Protein AF-A0A218ZW11-F1 (afdb_monomer_lite)

Structure (mmCIF, N/CA/C/O backbone):
data_AF-A0A218ZW11-F1
#
_entry.id   AF-A0A218ZW11-F1
#
loop_
_atom_site.group_PDB
_atom_site.id
_atom_site.type_symbol
_atom_site.label_atom_id
_atom_site.label_alt_id
_atom_site.label_comp_id
_atom_site.label_asym_id
_atom_site.label_entity_id
_atom_site.label_seq_id
_atom_site.pdbx_PDB_ins_code
_atom_site.Cartn_x
_atom_site.Cartn_y
_atom_site.Cartn_z
_atom_site.occupancy
_atom_site.B_iso_or_equiv
_atom_site.auth_seq_id
_atom_site.auth_comp_id
_atom_site.auth_asym_id
_atom_site.auth_atom_id
_atom_site.pdbx_PDB_model_num
ATOM 1 N N . MET A 1 1 ? -8.470 10.723 -14.116 1.00 45.72 1 MET A N 1
ATOM 2 C CA . MET A 1 1 ? -9.095 9.472 -13.646 1.00 45.72 1 MET A CA 1
ATOM 3 C C . MET A 1 1 ? -9.279 9.630 -12.153 1.00 45.72 1 MET A C 1
ATOM 5 O O . MET A 1 1 ? -8.289 9.915 -11.495 1.00 45.72 1 MET A O 1
ATOM 9 N N . SER A 1 2 ? -10.508 9.579 -11.644 1.00 54.56 2 SER A N 1
ATOM 10 C CA . SER A 1 2 ? -10.725 9.279 -10.228 1.00 54.56 2 SER A CA 1
ATOM 11 C C . SER A 1 2 ? -10.859 7.768 -10.143 1.00 54.56 2 SER A C 1
ATOM 13 O O . SER A 1 2 ? -11.669 7.206 -10.881 1.00 54.56 2 SER A O 1
ATOM 15 N N . PHE A 1 3 ? -10.054 7.118 -9.316 1.00 63.12 3 PHE A N 1
ATOM 16 C CA . PHE A 1 3 ? -10.376 5.759 -8.913 1.00 63.12 3 PHE A CA 1
ATOM 17 C C . PHE A 1 3 ? -11.615 5.811 -8.016 1.00 63.12 3 PHE A C 1
ATOM 19 O O . PHE A 1 3 ? -11.734 6.696 -7.169 1.00 63.12 3 PHE A O 1
ATOM 26 N N . ASP A 1 4 ? -12.557 4.914 -8.269 1.00 72.69 4 ASP A N 1
ATOM 27 C CA . ASP A 1 4 ? -13.579 4.528 -7.304 1.00 72.69 4 ASP A CA 1
ATOM 28 C C . ASP A 1 4 ? -13.180 3.178 -6.681 1.00 72.69 4 ASP A C 1
ATOM 30 O O . ASP A 1 4 ? -12.226 2.532 -7.133 1.00 72.69 4 ASP A O 1
ATOM 34 N N . ASP A 1 5 ? -13.903 2.761 -5.641 1.00 75.56 5 ASP A N 1
ATOM 35 C CA . ASP A 1 5 ? -13.665 1.516 -4.900 1.00 75.56 5 ASP A CA 1
ATOM 36 C C . ASP A 1 5 ? -13.505 0.294 -5.819 1.00 75.56 5 ASP A C 1
ATOM 38 O O . ASP A 1 5 ? -12.620 -0.533 -5.599 1.00 75.56 5 ASP A O 1
ATOM 42 N N . ALA A 1 6 ? -14.317 0.204 -6.879 1.00 82.12 6 ALA A N 1
ATOM 43 C CA . ALA A 1 6 ? -14.305 -0.918 -7.815 1.00 82.12 6 ALA A CA 1
ATOM 44 C C . ALA A 1 6 ? -13.032 -0.944 -8.667 1.00 82.12 6 ALA A C 1
ATOM 46 O O . ALA A 1 6 ? -12.386 -1.981 -8.772 1.00 82.12 6 ALA A O 1
ATOM 47 N N . ASN A 1 7 ? -12.628 0.200 -9.225 1.00 87.00 7 ASN A N 1
ATOM 48 C CA . ASN A 1 7 ? -11.423 0.258 -10.048 1.00 87.00 7 ASN A CA 1
ATOM 49 C C . ASN A 1 7 ? -10.159 -0.058 -9.234 1.00 87.00 7 ASN A C 1
ATOM 51 O O . ASN A 1 7 ? -9.247 -0.696 -9.760 1.00 87.00 7 ASN A O 1
ATOM 55 N N . LEU A 1 8 ? -10.084 0.385 -7.969 1.00 88.75 8 LEU A N 1
ATOM 56 C CA . LEU A 1 8 ? -8.895 0.143 -7.139 1.00 88.75 8 LEU A CA 1
ATOM 57 C C . LEU A 1 8 ? -8.813 -1.328 -6.760 1.00 88.75 8 LEU A C 1
ATOM 59 O O . LEU A 1 8 ? -7.743 -1.926 -6.867 1.00 88.75 8 LEU A O 1
ATOM 63 N N . PHE A 1 9 ? -9.953 -1.893 -6.368 1.00 89.69 9 PHE A N 1
ATOM 64 C CA . PHE A 1 9 ? -10.069 -3.309 -6.086 1.00 89.69 9 PHE A CA 1
ATOM 65 C C . PHE A 1 9 ? -9.669 -4.149 -7.301 1.00 89.69 9 PHE A C 1
ATOM 67 O O . PHE A 1 9 ? -8.772 -4.969 -7.173 1.00 89.69 9 PHE A O 1
ATOM 74 N N . ASP A 1 10 ? -10.253 -3.911 -8.478 1.00 91.62 10 ASP A N 1
ATOM 75 C CA . ASP A 1 10 ? -9.979 -4.707 -9.683 1.00 91.62 10 ASP A CA 1
ATOM 76 C C . ASP A 1 10 ? -8.495 -4.654 -10.084 1.00 91.62 10 ASP A C 1
ATOM 78 O O . ASP A 1 10 ? -7.906 -5.666 -10.473 1.00 91.62 10 ASP A O 1
ATOM 82 N N . LEU A 1 11 ? -7.871 -3.475 -9.967 1.00 91.38 11 LEU A N 1
ATOM 83 C CA . LEU A 1 11 ? -6.438 -3.316 -10.209 1.00 91.38 11 LEU A CA 1
ATOM 84 C C . LEU A 1 11 ? -5.621 -4.140 -9.210 1.00 91.38 11 LEU A C 1
ATOM 86 O O . LEU A 1 11 ? -4.782 -4.946 -9.617 1.00 91.38 11 LEU A O 1
ATOM 90 N N . MET A 1 12 ? -5.854 -3.936 -7.915 1.00 93.81 12 MET A N 1
ATOM 91 C CA . MET A 1 12 ? -5.057 -4.575 -6.872 1.00 93.81 12 MET A CA 1
ATOM 92 C C . MET A 1 12 ? -5.309 -6.080 -6.790 1.00 93.81 12 MET A C 1
ATOM 94 O O . MET A 1 12 ? -4.363 -6.827 -6.593 1.00 93.81 12 MET A O 1
ATOM 98 N N . ASP A 1 13 ? -6.526 -6.556 -7.043 1.00 93.19 13 ASP A N 1
ATOM 99 C CA . ASP A 1 13 ? -6.849 -7.985 -7.085 1.00 93.19 13 ASP A CA 1
ATOM 100 C C . ASP A 1 13 ? -6.060 -8.710 -8.190 1.00 93.19 13 ASP A C 1
ATOM 102 O O . ASP A 1 13 ? -5.630 -9.851 -8.010 1.00 93.19 13 ASP A O 1
ATOM 106 N N . SER A 1 14 ? -5.779 -8.024 -9.306 1.00 91.81 14 SER A N 1
ATOM 107 C CA . SER A 1 14 ? -5.024 -8.594 -10.427 1.00 91.81 14 SER A CA 1
ATOM 108 C C . SER A 1 14 ? -3.524 -8.775 -10.161 1.00 91.81 14 SER A C 1
ATOM 110 O O . SER A 1 14 ? -2.923 -9.708 -10.699 1.00 91.81 14 SER A O 1
ATOM 112 N N . CYS A 1 15 ? -2.925 -7.914 -9.333 1.00 88.06 15 CYS A N 1
ATOM 113 C CA . CYS A 1 15 ? -1.481 -7.913 -9.074 1.00 88.06 15 CYS A CA 1
ATOM 114 C C . CYS A 1 15 ? -1.116 -8.409 -7.669 1.00 88.06 15 CYS A C 1
ATOM 116 O O . CYS A 1 15 ? -0.036 -8.964 -7.495 1.00 88.06 15 CYS A O 1
ATOM 118 N N . GLN A 1 16 ? -2.009 -8.242 -6.688 1.00 91.06 16 GLN A N 1
ATOM 119 C CA . GLN A 1 16 ? -1.847 -8.472 -5.242 1.00 91.06 16 GLN A CA 1
ATOM 120 C C . GLN A 1 16 ? -0.791 -7.584 -4.564 1.00 91.06 16 GLN A C 1
ATOM 122 O O . GLN A 1 16 ? -0.987 -7.121 -3.439 1.00 91.06 16 GLN A O 1
ATOM 127 N N . SER A 1 17 ? 0.310 -7.296 -5.255 1.00 94.81 17 SER A N 1
ATOM 128 C CA . SER A 1 17 ? 1.302 -6.315 -4.848 1.00 94.81 17 SER A CA 1
ATOM 129 C C . SER A 1 17 ? 1.874 -5.540 -6.035 1.00 94.81 17 SER A C 1
ATOM 131 O O . SER A 1 17 ? 1.935 -6.029 -7.163 1.00 94.81 17 SER A O 1
ATOM 133 N N . LEU A 1 18 ? 2.253 -4.289 -5.780 1.00 96.38 18 LEU A N 1
ATOM 134 C CA . LEU A 1 18 ? 2.879 -3.381 -6.742 1.00 96.38 18 LEU A CA 1
ATOM 135 C C . LEU A 1 18 ? 4.074 -2.691 -6.088 1.00 96.38 18 LEU A C 1
ATOM 137 O O . LEU A 1 18 ? 4.022 -2.372 -4.901 1.00 96.38 18 LEU A O 1
ATOM 141 N N . GLY A 1 19 ? 5.103 -2.398 -6.879 1.00 95.81 19 GLY A N 1
ATOM 142 C CA . GLY A 1 19 ? 6.266 -1.616 -6.479 1.00 95.81 19 GLY A CA 1
ATOM 143 C C . GLY A 1 19 ? 7.484 -2.492 -6.244 1.00 95.81 19 GLY A C 1
ATOM 144 O O . GLY A 1 19 ? 7.855 -3.323 -7.071 1.00 95.81 19 GLY A O 1
ATOM 145 N N . ASP A 1 20 ? 8.140 -2.294 -5.108 1.00 94.81 20 ASP A N 1
ATOM 146 C CA . ASP A 1 20 ? 9.414 -2.932 -4.806 1.00 94.81 20 ASP A CA 1
ATOM 147 C C . ASP A 1 20 ? 9.322 -4.472 -4.744 1.00 94.81 20 ASP A C 1
ATOM 149 O O . ASP A 1 20 ? 8.449 -5.069 -4.106 1.00 94.81 20 ASP A O 1
ATOM 153 N N . THR A 1 21 ? 10.300 -5.126 -5.374 1.00 94.19 21 THR A N 1
ATOM 154 C CA . THR A 1 21 ? 10.428 -6.592 -5.450 1.00 94.19 21 THR A CA 1
ATOM 155 C C . THR A 1 21 ? 10.453 -7.305 -4.095 1.00 94.19 21 THR A C 1
ATOM 157 O O . THR A 1 21 ? 10.079 -8.475 -4.014 1.00 94.19 21 THR A O 1
ATOM 160 N N . ARG A 1 22 ? 10.854 -6.621 -3.015 1.00 93.00 22 ARG A N 1
ATOM 161 C CA . ARG A 1 22 ? 10.846 -7.160 -1.643 1.00 93.00 22 ARG A CA 1
ATOM 162 C C . ARG A 1 22 ? 9.441 -7.5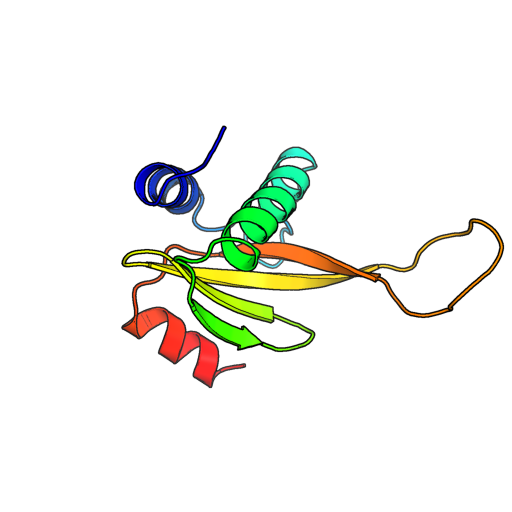16 -1.155 1.00 93.00 22 ARG A C 1
ATOM 164 O O . ARG A 1 22 ? 9.317 -8.387 -0.300 1.00 93.00 22 ARG A O 1
ATOM 171 N N . PHE A 1 23 ? 8.420 -6.878 -1.721 1.00 90.94 23 PHE A N 1
ATOM 172 C CA . PHE A 1 23 ? 7.006 -7.068 -1.392 1.00 90.94 23 PHE A CA 1
ATOM 173 C C . PHE A 1 23 ? 6.250 -7.816 -2.507 1.00 90.94 23 PHE A C 1
ATOM 175 O O . PHE A 1 23 ? 5.025 -7.855 -2.537 1.00 90.94 23 PHE A O 1
ATOM 182 N N . GLY A 1 24 ? 6.974 -8.422 -3.456 1.00 89.88 24 GLY A N 1
ATOM 183 C CA . GLY A 1 24 ? 6.393 -9.209 -4.548 1.00 89.88 24 GLY A CA 1
ATOM 184 C C . GLY A 1 24 ? 6.032 -8.421 -5.811 1.00 89.88 24 GLY A C 1
ATOM 185 O O . GLY A 1 24 ? 5.591 -9.043 -6.775 1.00 89.88 24 GLY A O 1
ATOM 186 N N . GLY A 1 25 ? 6.269 -7.104 -5.839 1.00 92.88 25 GLY A N 1
ATOM 187 C CA . GLY A 1 25 ? 6.138 -6.297 -7.055 1.00 92.88 25 GLY A CA 1
ATOM 188 C C . GLY A 1 25 ? 7.214 -6.612 -8.103 1.00 92.88 25 GLY A C 1
ATOM 189 O O . GLY A 1 25 ? 8.147 -7.390 -7.871 1.00 92.88 25 GLY A O 1
ATOM 190 N N . SER A 1 26 ? 7.110 -5.994 -9.278 1.00 93.62 26 SER A N 1
ATOM 191 C CA . SER A 1 26 ? 8.091 -6.151 -10.359 1.00 93.62 26 SER A CA 1
ATOM 192 C C . SER A 1 26 ? 9.258 -5.162 -10.283 1.00 93.62 26 SER A C 1
ATOM 194 O O . SER A 1 26 ? 10.246 -5.341 -10.999 1.00 93.62 26 SER A O 1
ATOM 196 N N . GLY A 1 27 ? 9.172 -4.135 -9.429 1.00 92.56 27 GLY A N 1
ATOM 197 C CA . GLY A 1 27 ? 10.185 -3.085 -9.284 1.00 92.56 27 GLY A CA 1
ATOM 198 C C . GLY A 1 27 ? 10.330 -2.212 -10.529 1.00 92.56 27 GLY A C 1
ATOM 199 O O . GLY A 1 27 ? 11.406 -1.672 -10.795 1.00 92.56 27 GLY A O 1
ATOM 200 N N . THR A 1 28 ? 9.287 -2.144 -11.357 1.00 95.19 28 THR A N 1
ATOM 201 C CA . THR A 1 28 ? 9.297 -1.330 -12.571 1.00 95.19 28 THR A CA 1
ATOM 202 C C . THR A 1 28 ? 8.876 0.101 -12.267 1.00 95.19 28 THR A C 1
ATOM 204 O O . THR A 1 28 ? 8.043 0.360 -11.405 1.00 95.19 28 THR A O 1
ATOM 207 N N . ARG A 1 29 ? 9.387 1.045 -13.061 1.00 93.31 29 ARG A N 1
ATOM 208 C CA . ARG A 1 29 ? 9.031 2.464 -12.936 1.00 93.31 29 ARG A CA 1
ATOM 209 C C . ARG A 1 29 ? 7.523 2.718 -13.041 1.00 93.31 29 ARG A C 1
ATOM 211 O O . ARG A 1 29 ? 7.016 3.643 -12.415 1.00 93.31 29 ARG A O 1
ATOM 218 N N . ASP A 1 30 ? 6.823 1.938 -13.860 1.00 94.06 30 ASP A N 1
ATOM 219 C CA . ASP A 1 30 ? 5.374 2.071 -14.011 1.00 94.06 30 ASP A CA 1
ATOM 220 C C . ASP A 1 30 ? 4.650 1.664 -12.720 1.00 94.06 30 ASP A C 1
ATOM 222 O O . ASP A 1 30 ? 3.701 2.336 -12.319 1.00 94.06 30 ASP A O 1
ATOM 226 N N . GLU A 1 31 ? 5.135 0.632 -12.020 1.00 94.56 31 GLU A N 1
ATOM 227 C CA . GLU A 1 31 ? 4.627 0.284 -10.693 1.00 94.56 31 GLU A CA 1
ATOM 228 C C . GLU A 1 31 ? 4.953 1.349 -9.650 1.00 94.56 31 GLU A C 1
ATOM 230 O O . GLU A 1 31 ? 4.067 1.686 -8.875 1.00 94.56 31 GLU A O 1
ATOM 235 N N . ASP A 1 32 ? 6.148 1.944 -9.661 1.00 93.38 32 ASP A N 1
ATOM 236 C CA . ASP A 1 32 ? 6.486 3.034 -8.730 1.00 93.38 32 ASP A CA 1
ATOM 237 C C . ASP A 1 32 ? 5.520 4.225 -8.880 1.00 93.38 32 ASP A C 1
ATOM 239 O O . ASP A 1 32 ? 5.061 4.816 -7.898 1.00 93.38 32 ASP A O 1
ATOM 243 N N . ILE A 1 33 ? 5.157 4.559 -10.125 1.00 93.19 33 ILE A N 1
ATOM 244 C CA . ILE A 1 33 ? 4.161 5.598 -10.421 1.00 93.19 33 ILE A CA 1
ATOM 245 C C . ILE A 1 33 ? 2.780 5.188 -9.895 1.00 93.19 33 ILE A C 1
ATOM 247 O O . ILE A 1 33 ? 2.084 6.013 -9.296 1.00 93.19 33 ILE A O 1
ATOM 251 N N . LEU A 1 34 ? 2.376 3.932 -10.107 1.00 94.19 34 LEU A N 1
ATOM 252 C CA . LEU A 1 34 ? 1.099 3.413 -9.616 1.00 94.19 34 LEU A CA 1
ATOM 253 C C . LEU A 1 34 ? 1.042 3.390 -8.086 1.00 94.19 34 LEU A C 1
ATOM 255 O O . LEU A 1 34 ? 0.038 3.815 -7.528 1.00 94.19 34 LEU A O 1
ATOM 259 N N . VAL A 1 35 ? 2.113 2.978 -7.409 1.00 96.25 35 VAL A N 1
ATOM 260 C CA . VAL A 1 35 ? 2.240 2.996 -5.945 1.00 96.25 35 VAL A CA 1
ATOM 261 C C . VAL A 1 35 ? 2.020 4.407 -5.410 1.00 96.25 35 VAL A C 1
ATOM 263 O O . VAL A 1 35 ? 1.176 4.607 -4.537 1.00 96.25 35 VAL A O 1
ATOM 266 N N . GLY A 1 36 ? 2.716 5.403 -5.968 1.00 94.56 36 GLY A N 1
ATOM 267 C CA . GLY A 1 36 ? 2.543 6.800 -5.568 1.00 94.56 36 GLY A CA 1
ATOM 268 C C . GLY A 1 36 ? 1.116 7.306 -5.798 1.00 94.56 36 GLY A C 1
ATOM 269 O O . GLY A 1 36 ? 0.545 7.978 -4.939 1.00 94.56 36 GLY A O 1
ATOM 270 N N . TYR A 1 37 ? 0.509 6.943 -6.929 1.00 93.19 37 TYR A N 1
ATOM 271 C CA . TYR A 1 37 ? -0.867 7.316 -7.243 1.00 93.19 37 TYR A CA 1
ATOM 272 C C . TYR A 1 37 ? -1.884 6.668 -6.289 1.00 93.19 37 TYR A C 1
ATOM 274 O O . TYR A 1 37 ? -2.749 7.364 -5.757 1.00 93.19 37 TYR A O 1
ATOM 282 N N . ILE A 1 38 ? -1.768 5.361 -6.034 1.00 94.81 38 ILE A N 1
ATOM 283 C CA . ILE A 1 38 ? -2.643 4.621 -5.112 1.00 94.81 38 ILE A CA 1
ATOM 284 C C . ILE A 1 38 ? -2.504 5.179 -3.697 1.00 94.81 38 ILE A C 1
ATOM 286 O O . ILE A 1 38 ? -3.512 5.416 -3.035 1.00 94.81 38 ILE A O 1
ATOM 290 N N . TYR A 1 39 ? -1.278 5.465 -3.250 1.00 95.50 39 TYR A N 1
ATOM 291 C CA . TYR A 1 39 ? -1.056 6.121 -1.966 1.00 95.50 39 TYR A CA 1
ATOM 292 C C . TYR A 1 39 ? -1.758 7.482 -1.885 1.00 95.50 39 TYR A C 1
ATOM 294 O O . TYR A 1 39 ? -2.415 7.764 -0.884 1.00 95.50 39 TYR A O 1
ATOM 302 N N . GLY A 1 40 ? -1.688 8.306 -2.936 1.00 93.44 40 GLY A N 1
ATOM 303 C CA . GLY A 1 40 ? -2.424 9.573 -3.008 1.00 93.44 40 GLY A CA 1
ATOM 304 C C . GLY A 1 40 ? -3.938 9.379 -2.879 1.00 93.44 40 GLY A C 1
ATOM 305 O O . GLY A 1 40 ? -4.576 10.032 -2.060 1.00 93.44 40 GLY A O 1
ATOM 306 N N . VAL A 1 41 ? -4.510 8.418 -3.613 1.00 91.44 41 VAL A N 1
ATOM 307 C CA . VAL A 1 41 ? -5.942 8.081 -3.516 1.00 91.44 41 VAL A CA 1
ATOM 308 C C . VAL A 1 41 ? -6.321 7.673 -2.093 1.00 91.44 41 VAL A C 1
ATOM 310 O O . VAL A 1 41 ? -7.276 8.214 -1.539 1.00 91.44 41 VAL A O 1
ATOM 313 N N . LEU A 1 42 ? -5.575 6.749 -1.485 1.00 93.88 42 LEU A N 1
ATOM 314 C CA . LEU A 1 42 ? -5.869 6.250 -0.144 1.00 93.88 42 LEU A CA 1
ATOM 315 C C . LEU A 1 42 ? -5.722 7.355 0.911 1.00 93.88 42 LEU A C 1
ATOM 317 O O . LEU A 1 42 ? -6.614 7.538 1.732 1.00 93.88 42 LEU A O 1
ATOM 321 N N . SER A 1 43 ? -4.635 8.123 0.872 1.00 93.50 43 SER A N 1
ATOM 322 C CA . SER A 1 43 ? -4.320 9.127 1.896 1.00 93.50 43 SER A CA 1
ATOM 323 C C . SER A 1 43 ? -5.157 10.408 1.817 1.00 93.50 43 SER A C 1
ATOM 325 O O . SER A 1 43 ? -5.361 11.049 2.848 1.00 93.50 43 SER A O 1
ATOM 327 N N . GLU A 1 44 ? -5.662 10.778 0.637 1.00 89.69 44 GLU A N 1
ATOM 328 C CA . GLU A 1 44 ? -6.430 12.018 0.444 1.00 89.69 44 GLU A CA 1
ATOM 329 C C . GLU A 1 44 ? -7.949 11.802 0.389 1.00 89.69 44 GLU A C 1
ATOM 331 O O . GLU A 1 44 ? -8.725 12.751 0.543 1.00 89.69 44 GLU A O 1
ATOM 336 N N . SER A 1 45 ? -8.405 10.569 0.165 1.00 86.69 45 SE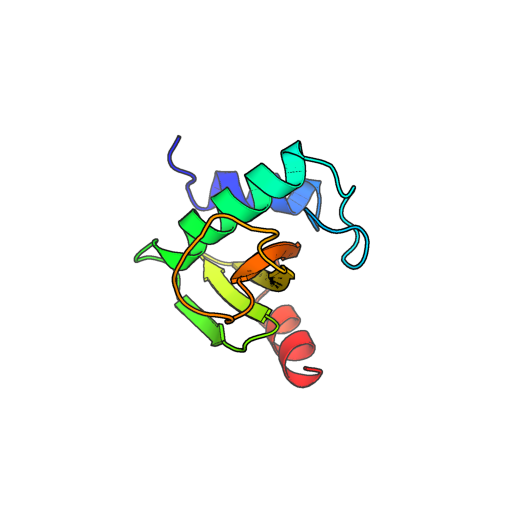R A N 1
ATOM 337 C CA . SER A 1 45 ? -9.832 10.270 0.079 1.00 86.69 45 SER A CA 1
ATOM 338 C C . SER A 1 45 ? -10.516 10.368 1.446 1.00 86.69 45 SER A C 1
ATOM 340 O O . SER A 1 45 ? -10.157 9.691 2.406 1.00 86.69 45 SER A O 1
ATOM 342 N N . ALA A 1 46 ? -11.599 11.149 1.506 1.00 83.69 46 ALA A N 1
ATOM 343 C CA . ALA A 1 46 ? -12.449 11.265 2.696 1.00 83.69 46 ALA A CA 1
ATOM 344 C C . ALA A 1 46 ? -13.184 9.960 3.061 1.00 83.69 46 ALA A C 1
ATOM 346 O O . ALA A 1 46 ? -13.718 9.843 4.162 1.00 83.69 46 ALA A O 1
ATOM 347 N N . SER A 1 47 ? -13.244 9.003 2.132 1.00 85.06 47 SER A N 1
ATOM 348 C CA . SER A 1 47 ? -13.840 7.679 2.332 1.00 85.06 47 SER A CA 1
ATOM 349 C C . SER A 1 47 ? -12.836 6.646 2.848 1.00 85.06 47 SER A C 1
ATOM 351 O O . SER A 1 47 ? -13.217 5.498 3.059 1.00 85.06 47 SER A O 1
ATOM 353 N N . THR A 1 48 ? -11.573 7.036 3.037 1.00 91.94 48 THR A N 1
ATOM 354 C CA . THR A 1 48 ? -10.536 6.160 3.579 1.00 91.94 48 THR A CA 1
ATOM 355 C C . THR A 1 48 ? -10.395 6.347 5.087 1.00 91.94 48 THR A C 1
ATOM 357 O O . THR A 1 48 ? -10.356 7.469 5.590 1.00 91.94 48 THR A O 1
ATOM 360 N N . GLU A 1 49 ? -10.248 5.243 5.811 1.00 94.31 49 GLU A N 1
ATOM 361 C CA . GLU A 1 49 ? -9.873 5.218 7.224 1.00 94.31 49 GLU A CA 1
ATOM 362 C C . GLU A 1 49 ? -8.421 4.739 7.376 1.00 94.31 49 GLU A C 1
ATOM 364 O O . GLU A 1 49 ? -8.021 3.732 6.795 1.00 94.31 49 GLU A O 1
ATOM 369 N N . LEU A 1 50 ? -7.614 5.455 8.163 1.00 95.44 50 LEU A N 1
ATOM 370 C CA . LEU A 1 50 ? -6.245 5.054 8.496 1.00 95.44 50 LEU A CA 1
ATOM 371 C C . LEU A 1 50 ? -6.269 4.123 9.715 1.00 95.44 50 LEU A C 1
ATOM 373 O O . LEU A 1 50 ? -6.595 4.557 10.818 1.00 95.44 50 LEU A O 1
ATOM 377 N N . LEU A 1 51 ? -5.906 2.858 9.514 1.00 94.38 51 LEU A N 1
ATOM 378 C CA . LEU A 1 51 ? -5.921 1.819 10.550 1.00 94.38 51 LEU A CA 1
ATOM 379 C C . LEU A 1 51 ? -4.588 1.705 11.300 1.00 94.38 51 LEU A C 1
ATOM 381 O O . LEU A 1 51 ? -4.560 1.364 12.482 1.00 94.38 51 LEU A O 1
ATOM 385 N N . TYR A 1 52 ? -3.477 1.964 10.610 1.00 94.50 52 TYR A N 1
ATOM 386 C CA . TYR A 1 52 ? -2.123 1.828 11.146 1.00 94.50 52 TYR A CA 1
ATOM 387 C C . TYR A 1 52 ? -1.200 2.856 10.505 1.00 94.50 52 TYR A C 1
ATOM 389 O O . TYR A 1 52 ? -1.272 3.070 9.295 1.00 94.50 52 TYR A O 1
ATOM 397 N N . ASP A 1 53 ? -0.326 3.469 11.301 1.00 95.19 53 ASP A N 1
ATOM 398 C CA . ASP A 1 53 ? 0.609 4.487 10.830 1.00 95.19 53 ASP A CA 1
ATOM 399 C C . ASP A 1 53 ? 1.953 4.384 11.549 1.00 95.19 53 ASP A C 1
ATOM 401 O O . ASP A 1 53 ? 2.070 4.650 12.749 1.00 95.19 53 ASP A O 1
ATOM 405 N N . THR A 1 54 ? 2.978 4.016 10.790 1.00 92.06 54 THR A N 1
ATOM 406 C CA . THR A 1 54 ? 4.371 4.052 11.221 1.00 92.06 54 THR A CA 1
ATOM 407 C C . THR A 1 54 ? 5.253 4.626 10.119 1.00 92.06 54 THR A C 1
ATOM 409 O O . THR A 1 54 ? 4.833 4.822 8.980 1.00 92.06 54 THR A O 1
ATOM 412 N N . LYS A 1 55 ? 6.531 4.842 10.444 1.00 89.44 55 LYS A N 1
ATOM 413 C CA . LYS A 1 55 ? 7.540 5.229 9.451 1.00 89.44 55 LYS A CA 1
ATOM 414 C C . LYS A 1 55 ? 7.779 4.169 8.373 1.00 89.44 55 LYS A C 1
ATOM 416 O O . LYS A 1 55 ? 8.258 4.526 7.308 1.00 89.44 55 LYS A O 1
ATOM 421 N N . LEU A 1 56 ? 7.489 2.897 8.659 1.00 91.38 56 LEU A N 1
ATOM 422 C CA . LEU A 1 56 ? 7.773 1.771 7.764 1.00 91.38 56 LEU A CA 1
ATOM 423 C C . LEU A 1 56 ? 6.566 1.379 6.915 1.00 91.38 56 LEU A C 1
ATOM 425 O O . LEU A 1 56 ? 6.733 0.888 5.802 1.00 91.38 56 LEU A O 1
ATOM 429 N N . ALA A 1 57 ? 5.358 1.567 7.442 1.00 94.69 57 ALA A N 1
ATOM 430 C CA . ALA A 1 57 ? 4.140 1.147 6.775 1.00 94.69 57 ALA A CA 1
ATOM 431 C C . ALA A 1 57 ? 2.916 1.918 7.266 1.00 94.69 57 ALA A C 1
ATOM 433 O O . ALA A 1 57 ? 2.850 2.349 8.424 1.00 94.69 57 ALA A O 1
ATOM 434 N N . LYS A 1 58 ? 1.919 2.010 6.391 1.00 96.62 58 LYS A N 1
ATOM 435 C CA . LYS A 1 58 ? 0.591 2.549 6.675 1.00 96.62 58 LYS A CA 1
ATOM 436 C C . LYS A 1 58 ? -0.467 1.568 6.181 1.00 96.62 58 LYS A C 1
ATOM 438 O O . LYS A 1 58 ? -0.343 1.056 5.073 1.00 96.62 58 LYS A O 1
ATOM 443 N N . ALA A 1 59 ? -1.514 1.338 6.966 1.00 96.69 59 ALA A N 1
ATOM 444 C CA . ALA A 1 59 ? -2.652 0.524 6.543 1.00 96.69 59 ALA A CA 1
ATOM 445 C C . ALA A 1 59 ? -3.903 1.387 6.415 1.00 96.69 59 ALA A C 1
ATOM 447 O O . ALA A 1 59 ? -4.257 2.122 7.338 1.00 96.69 59 ALA A O 1
ATOM 448 N N . TYR A 1 60 ? -4.579 1.261 5.281 1.00 95.88 60 TYR A N 1
ATOM 449 C CA . TYR A 1 60 ? -5.768 2.027 4.943 1.00 95.88 60 TYR A CA 1
ATOM 450 C C . TYR A 1 60 ? -6.939 1.094 4.690 1.00 95.88 60 TYR A C 1
ATOM 452 O O . TYR A 1 60 ? -6.801 0.131 3.941 1.00 95.88 60 TYR A O 1
ATOM 460 N N . LYS A 1 61 ? -8.100 1.416 5.251 1.00 94.19 61 LYS A N 1
ATOM 461 C CA . LYS A 1 61 ? -9.379 0.831 4.866 1.00 94.19 61 LYS A CA 1
ATOM 462 C C . LYS A 1 61 ? -10.066 1.741 3.862 1.00 94.19 61 LYS A C 1
ATOM 464 O O . LYS A 1 61 ? -10.278 2.917 4.145 1.00 94.19 61 LYS A O 1
ATOM 469 N N . TYR A 1 62 ? -10.414 1.197 2.706 1.00 91.38 62 TYR A N 1
ATOM 470 C CA . TYR A 1 62 ? -11.066 1.911 1.617 1.00 91.38 62 TYR A CA 1
ATOM 471 C C . TYR A 1 62 ? -12.172 1.036 1.025 1.00 91.38 62 TYR A C 1
ATOM 473 O O . TYR A 1 62 ? -11.916 -0.051 0.498 1.00 91.38 62 TYR A O 1
ATOM 481 N N . GLY A 1 63 ? -13.417 1.492 1.163 1.00 88.44 63 GLY A N 1
ATOM 482 C CA . GLY A 1 63 ? -14.588 0.665 0.879 1.00 88.44 63 GLY A CA 1
ATOM 483 C C . GLY A 1 63 ? -14.655 -0.556 1.807 1.00 88.44 63 GLY A C 1
ATOM 484 O O . GLY A 1 63 ? -14.555 -0.434 3.029 1.00 88.44 63 GLY A O 1
ATOM 485 N N . GLU A 1 64 ? -14.826 -1.744 1.224 1.00 89.38 64 GLU A N 1
ATOM 486 C CA . GLU A 1 64 ? -14.897 -3.026 1.949 1.00 89.38 64 GLU A CA 1
ATOM 487 C C . GLU A 1 64 ? -13.530 -3.704 2.148 1.00 89.38 64 GLU A C 1
ATOM 489 O O . GLU A 1 64 ? -13.457 -4.794 2.717 1.00 89.38 64 GLU A O 1
ATOM 494 N N . TYR A 1 65 ? -12.450 -3.072 1.683 1.00 92.75 65 TYR A N 1
ATOM 495 C CA . TYR A 1 65 ? -11.120 -3.669 1.628 1.00 92.75 65 TYR A CA 1
ATOM 496 C C . TYR A 1 65 ? -10.093 -2.837 2.383 1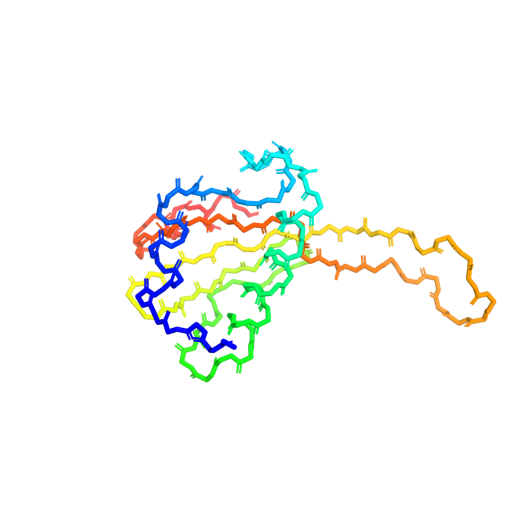.00 92.75 65 TYR A C 1
ATOM 498 O O . TYR A 1 65 ? -10.268 -1.640 2.614 1.00 92.75 65 TYR A O 1
ATOM 506 N N . SER A 1 66 ? -8.995 -3.488 2.748 1.00 95.06 66 SER A N 1
ATOM 507 C CA . SER A 1 66 ? -7.833 -2.846 3.345 1.00 95.06 66 SER A CA 1
ATOM 508 C C . SER A 1 66 ? -6.601 -3.011 2.464 1.00 95.06 66 SER A C 1
ATOM 510 O O . SER A 1 66 ? -6.454 -4.009 1.764 1.00 95.06 66 SER A O 1
ATOM 512 N N . TYR A 1 67 ? -5.705 -2.035 2.516 1.00 95.69 67 TYR A N 1
ATOM 513 C CA . TYR A 1 67 ? -4.481 -1.987 1.724 1.00 95.69 67 TYR A CA 1
ATOM 514 C C . TYR A 1 67 ? -3.312 -1.606 2.626 1.00 95.69 67 TYR A C 1
ATOM 516 O O . TYR A 1 67 ? -3.439 -0.715 3.471 1.00 95.69 67 TYR A O 1
ATOM 524 N N . MET A 1 68 ? -2.175 -2.272 2.439 1.00 96.62 68 MET A N 1
ATOM 525 C CA . MET A 1 68 ? -0.925 -1.943 3.119 1.00 96.62 68 MET A CA 1
ATOM 526 C C . MET A 1 68 ? -0.042 -1.137 2.174 1.00 96.62 68 MET A C 1
ATOM 528 O O . MET A 1 68 ? 0.203 -1.565 1.053 1.00 96.62 68 MET A O 1
ATOM 532 N N . VAL A 1 69 ? 0.452 0.009 2.626 1.00 97.44 69 VAL A N 1
ATOM 533 C CA . VAL A 1 69 ? 1.423 0.835 1.906 1.00 97.44 69 VAL A CA 1
ATOM 534 C C . VAL A 1 69 ? 2.743 0.785 2.658 1.00 97.44 69 VAL A C 1
ATOM 536 O O . VAL A 1 69 ? 2.816 1.196 3.817 1.00 97.44 69 VAL A O 1
ATOM 539 N N . TRP A 1 70 ? 3.788 0.307 1.994 1.00 96.44 70 TRP A N 1
ATOM 540 C CA . TRP A 1 70 ? 5.137 0.239 2.543 1.00 96.44 70 TRP A CA 1
ATOM 541 C C . TRP A 1 70 ? 5.920 1.490 2.202 1.00 96.44 70 TRP A C 1
ATOM 543 O O . TRP A 1 70 ? 5.865 1.978 1.074 1.00 96.44 70 TRP A O 1
ATOM 553 N N . MET A 1 71 ? 6.678 1.981 3.173 1.00 95.69 71 MET A N 1
ATOM 554 C CA . MET A 1 71 ? 7.449 3.209 3.071 1.00 95.69 71 MET A CA 1
ATOM 555 C C . MET A 1 71 ? 8.945 2.889 3.009 1.00 95.69 71 MET A C 1
ATOM 557 O O . MET A 1 71 ? 9.441 2.016 3.723 1.00 95.69 71 MET A O 1
ATOM 561 N N . GLY A 1 72 ? 9.671 3.603 2.154 1.00 92.56 72 GLY A N 1
ATOM 562 C CA . GLY A 1 72 ? 11.120 3.511 2.014 1.00 92.56 72 GLY A CA 1
ATOM 563 C C . GLY A 1 72 ? 11.782 4.869 2.203 1.00 92.56 72 GLY A C 1
ATOM 564 O O . GLY A 1 72 ? 11.213 5.898 1.843 1.00 92.56 72 GLY A O 1
ATOM 565 N N . GLU A 1 73 ? 12.982 4.854 2.773 1.00 89.56 73 GLU A N 1
ATOM 566 C CA . GLU A 1 73 ? 13.838 6.029 2.924 1.00 89.56 73 GLU A CA 1
ATOM 567 C C . GLU A 1 73 ? 14.731 6.183 1.691 1.00 89.56 73 GLU A C 1
ATOM 569 O O . GLU A 1 73 ? 15.379 5.227 1.259 1.00 89.56 73 GLU A O 1
ATOM 574 N N . PHE A 1 74 ? 14.769 7.393 1.138 1.00 81.50 74 PHE A N 1
ATOM 575 C CA . PHE A 1 74 ? 15.606 7.756 0.002 1.00 81.50 74 PHE A CA 1
ATOM 576 C C . PHE A 1 74 ? 16.521 8.918 0.381 1.00 81.50 74 PHE A C 1
ATOM 578 O O . PHE A 1 74 ? 16.067 9.939 0.907 1.00 81.50 74 PHE A O 1
ATOM 585 N N . GLU A 1 75 ? 17.811 8.770 0.086 1.00 76.06 75 GLU A N 1
ATOM 586 C CA . GLU A 1 75 ? 18.777 9.861 0.181 1.00 76.06 75 GLU A CA 1
ATOM 587 C C . GLU A 1 75 ? 18.621 10.760 -1.051 1.00 76.06 75 GLU A C 1
ATOM 589 O O . GLU A 1 75 ? 18.703 10.302 -2.193 1.00 76.06 75 GLU A O 1
ATOM 594 N N . LEU A 1 76 ? 18.354 12.046 -0.829 1.00 65.75 76 LEU A N 1
ATOM 595 C CA . LEU A 1 76 ? 18.346 13.031 -1.905 1.00 65.75 76 LEU A CA 1
ATOM 596 C C . LEU A 1 76 ? 19.800 13.365 -2.260 1.00 65.75 76 LEU A C 1
ATOM 598 O O . LEU A 1 76 ? 20.450 14.146 -1.568 1.00 65.75 76 LEU A O 1
ATOM 602 N N . GLU A 1 77 ? 20.320 12.779 -3.341 1.00 62.97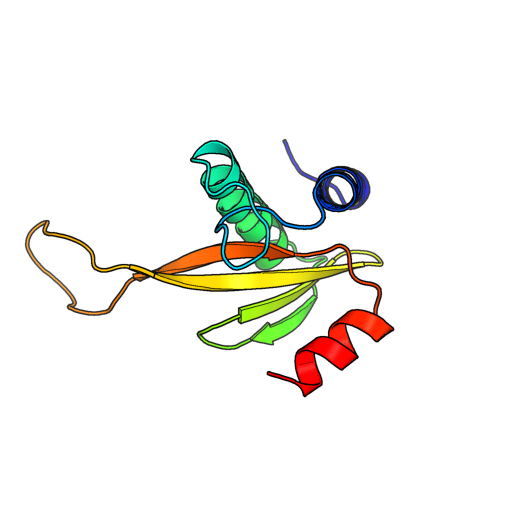 77 GLU A N 1
ATOM 603 C CA . GLU A 1 77 ? 21.612 13.193 -3.897 1.00 62.97 77 GLU A CA 1
ATOM 604 C C . GLU A 1 77 ? 21.488 14.603 -4.514 1.00 62.97 77 GLU A C 1
ATOM 606 O O . GLU A 1 77 ? 21.047 14.782 -5.645 1.00 62.97 77 GLU A O 1
ATOM 611 N N . GLU A 1 78 ? 21.869 15.600 -3.713 1.00 57.50 78 GLU A N 1
ATOM 612 C CA . GLU A 1 78 ? 22.297 16.959 -4.071 1.00 57.50 78 GLU A CA 1
ATOM 613 C C . GLU A 1 78 ? 21.394 17.809 -4.991 1.00 57.50 78 GLU A C 1
ATOM 615 O O . GLU A 1 78 ? 21.512 17.825 -6.217 1.00 57.50 78 GLU A O 1
ATOM 620 N N . SER A 1 79 ? 20.686 18.763 -4.382 1.00 46.31 79 SER A N 1
ATOM 621 C CA . SER A 1 79 ? 20.620 20.113 -4.951 1.00 46.31 79 SER A CA 1
ATOM 622 C C . SER A 1 79 ? 20.589 21.155 -3.837 1.00 46.31 79 SER A C 1
ATOM 624 O O . SER A 1 79 ? 19.519 21.530 -3.384 1.00 46.31 79 SER A O 1
ATOM 626 N N . GLY A 1 80 ? 21.784 21.570 -3.403 1.00 53.78 80 GLY A N 1
ATOM 627 C CA . GLY A 1 80 ? 22.086 22.810 -2.678 1.00 53.78 80 GLY A CA 1
ATOM 628 C C . GLY A 1 80 ? 20.996 23.410 -1.781 1.00 53.78 80 GLY A C 1
ATOM 629 O O . GLY A 1 80 ? 20.087 24.066 -2.273 1.00 53.78 80 GLY A O 1
ATOM 630 N N . GLU A 1 81 ? 21.250 23.329 -0.475 1.00 57.06 81 GLU A N 1
ATOM 631 C CA . GLU A 1 81 ? 20.565 24.013 0.632 1.00 57.06 81 GLU A CA 1
ATOM 632 C C . GLU A 1 81 ? 19.225 23.410 1.110 1.00 57.06 81 GLU A C 1
ATOM 634 O O . GLU A 1 81 ? 18.199 23.506 0.449 1.00 57.06 81 GLU A O 1
ATOM 639 N N . GLN A 1 82 ? 19.284 22.953 2.372 1.00 51.00 82 GLN A N 1
ATOM 640 C CA . GLN A 1 82 ? 18.226 22.727 3.375 1.00 51.00 82 GLN A CA 1
ATOM 641 C C . GLN A 1 82 ? 17.715 21.288 3.602 1.00 51.00 82 GLN A C 1
ATOM 643 O O . GLN A 1 82 ? 17.065 20.691 2.755 1.00 51.00 82 GLN A O 1
ATOM 648 N N . ASP A 1 83 ? 17.989 20.847 4.841 1.00 50.50 83 ASP A N 1
ATOM 649 C CA . ASP A 1 83 ? 17.570 19.664 5.610 1.00 50.50 83 ASP A CA 1
ATOM 650 C C . ASP A 1 83 ? 18.011 18.263 5.141 1.00 50.50 83 ASP A C 1
ATOM 652 O O . ASP A 1 83 ? 17.447 17.658 4.237 1.00 50.50 83 ASP A O 1
ATOM 656 N N . ASP A 1 84 ? 18.989 17.719 5.883 1.00 59.81 84 ASP A N 1
ATOM 657 C CA . ASP A 1 84 ? 19.549 16.357 5.838 1.00 59.81 84 ASP A CA 1
ATOM 658 C C . ASP A 1 84 ? 18.564 15.264 6.335 1.00 59.81 84 ASP A C 1
ATOM 660 O O . ASP A 1 84 ? 18.980 14.276 6.948 1.00 59.81 84 ASP A O 1
ATOM 664 N N . GLU A 1 85 ? 17.251 15.429 6.152 1.00 66.50 85 GLU A N 1
ATOM 665 C CA . GLU A 1 85 ? 16.282 14.391 6.526 1.00 66.50 85 GLU A CA 1
ATOM 666 C C . GLU A 1 85 ? 15.982 13.468 5.331 1.00 66.50 85 GLU A C 1
ATOM 668 O O . GLU A 1 85 ? 15.647 13.953 4.247 1.00 66.50 85 GLU A O 1
ATOM 673 N N . PRO A 1 86 ? 16.089 12.132 5.495 1.00 76.44 86 PRO A N 1
ATOM 674 C CA . PRO A 1 86 ? 15.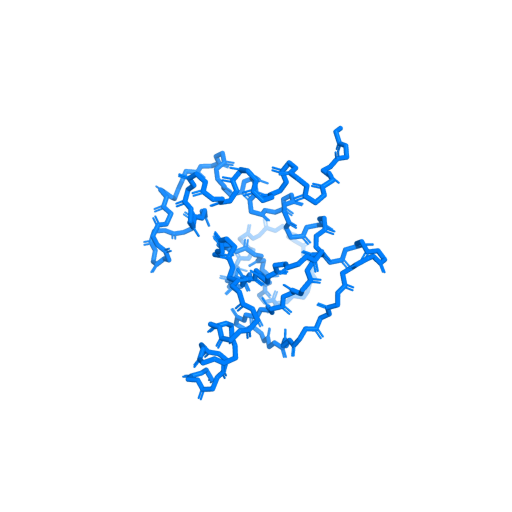801 11.193 4.419 1.00 76.44 86 PRO A CA 1
ATOM 675 C C . PRO A 1 86 ? 14.336 11.306 3.992 1.00 76.44 86 PRO A C 1
ATOM 677 O O . PRO A 1 86 ? 13.424 11.360 4.823 1.00 76.44 86 PRO A O 1
ATOM 680 N N . LEU A 1 87 ? 14.099 11.311 2.679 1.00 84.38 87 LEU A N 1
ATOM 681 C CA . LEU A 1 87 ? 12.753 11.406 2.132 1.00 84.38 87 LEU A CA 1
ATOM 682 C C . LEU A 1 87 ? 12.059 10.046 2.266 1.00 84.38 87 LEU A C 1
ATOM 684 O O . LEU A 1 87 ? 12.503 9.057 1.685 1.00 84.38 87 LEU A O 1
ATOM 688 N N . VAL A 1 88 ? 10.960 10.001 3.020 1.00 90.31 88 VAL A N 1
ATOM 689 C CA . VAL A 1 88 ? 10.154 8.786 3.202 1.00 90.31 88 VAL A CA 1
ATOM 690 C C . VAL A 1 88 ? 9.031 8.762 2.166 1.00 90.31 88 VAL A C 1
ATOM 692 O O . VAL A 1 88 ? 8.099 9.564 2.241 1.00 90.31 88 VAL A O 1
ATOM 695 N N . LEU A 1 89 ? 9.105 7.841 1.204 1.00 93.44 89 LEU A N 1
ATOM 696 C CA . LEU A 1 89 ? 8.135 7.700 0.111 1.00 93.44 89 LEU A CA 1
ATOM 697 C C . LEU A 1 89 ? 7.489 6.313 0.103 1.00 93.44 89 LEU A C 1
ATOM 699 O O . LEU A 1 89 ? 8.115 5.355 0.559 1.00 93.44 89 LEU A O 1
ATOM 703 N N . PRO A 1 90 ? 6.258 6.173 -0.423 1.00 96.31 90 PRO A N 1
ATOM 704 C CA . PRO A 1 90 ? 5.675 4.859 -0.646 1.00 96.31 90 PRO A CA 1
ATOM 705 C C . PRO A 1 90 ? 6.496 4.103 -1.700 1.00 96.31 90 PRO A C 1
ATOM 707 O O . PRO A 1 90 ? 6.806 4.644 -2.761 1.00 96.31 90 PRO A O 1
ATOM 710 N N . VAL A 1 91 ? 6.850 2.856 -1.399 1.00 96.75 91 VAL A N 1
ATOM 711 C CA . VAL A 1 91 ? 7.659 1.985 -2.270 1.00 96.75 91 VAL A CA 1
ATOM 712 C C . VAL A 1 91 ? 6.926 0.734 -2.717 1.00 96.75 91 VAL A C 1
ATOM 714 O O . VAL A 1 91 ? 7.315 0.123 -3.707 1.00 96.75 91 VAL A O 1
ATOM 717 N N . ALA A 1 92 ? 5.871 0.342 -2.006 1.00 97.56 92 ALA A N 1
ATOM 718 C CA . ALA A 1 92 ? 5.012 -0.750 -2.424 1.00 97.56 92 ALA A CA 1
ATOM 719 C C . ALA A 1 92 ? 3.599 -0.604 -1.859 1.00 97.56 92 ALA A C 1
ATOM 721 O O . ALA A 1 92 ? 3.391 0.053 -0.836 1.00 97.56 92 ALA A O 1
ATOM 722 N N . VAL A 1 93 ? 2.643 -1.253 -2.519 1.00 97.19 93 VAL A N 1
ATOM 723 C CA . VAL A 1 93 ? 1.278 -1.443 -2.019 1.00 97.19 93 VAL A CA 1
ATOM 724 C C . VAL A 1 93 ? 0.922 -2.921 -2.106 1.00 97.19 93 VAL A C 1
ATOM 726 O O . VAL A 1 93 ? 1.182 -3.548 -3.129 1.00 97.19 93 VAL A O 1
ATOM 729 N N . GLU A 1 94 ? 0.303 -3.456 -1.057 1.00 96.38 94 GLU A N 1
ATOM 730 C CA . GLU A 1 94 ? -0.246 -4.812 -1.012 1.00 96.38 94 GLU A CA 1
ATOM 731 C C . GLU A 1 94 ? -1.747 -4.794 -0.696 1.00 96.38 94 GLU A C 1
ATOM 733 O O . GLU A 1 94 ? -2.238 -3.930 0.042 1.00 96.38 94 GLU A O 1
ATOM 738 N N . GLY A 1 95 ? -2.469 -5.765 -1.250 1.00 94.31 95 GLY A N 1
ATOM 739 C CA . GLY A 1 95 ? -3.900 -5.972 -1.050 1.00 94.31 95 GLY A CA 1
ATOM 740 C C . GLY A 1 95 ? -4.605 -6.380 -2.349 1.00 94.31 95 GLY A C 1
ATOM 741 O O . GLY A 1 95 ? -3.944 -6.624 -3.355 1.00 94.31 95 GLY A O 1
ATOM 742 N N . PRO A 1 96 ? -5.946 -6.407 -2.370 1.00 94.81 96 PRO A N 1
ATOM 743 C CA . PRO A 1 96 ? -6.856 -6.032 -1.289 1.00 94.81 96 PRO A CA 1
ATOM 744 C C . PRO A 1 96 ? -6.928 -7.103 -0.192 1.00 94.81 96 PRO A C 1
ATOM 746 O O . PRO A 1 96 ? -7.139 -8.281 -0.462 1.00 94.81 96 PRO A O 1
ATOM 749 N N . PHE A 1 97 ? -6.820 -6.682 1.064 1.00 93.81 97 PHE A N 1
ATOM 750 C CA . PHE A 1 97 ? -7.027 -7.530 2.236 1.00 93.81 97 PHE A CA 1
ATOM 751 C C . PHE A 1 97 ? -8.460 -7.414 2.744 1.00 93.81 97 PHE A C 1
ATOM 753 O O . PHE A 1 97 ? -9.058 -6.334 2.733 1.00 93.81 97 PHE A O 1
ATOM 760 N N . ARG A 1 98 ? -8.999 -8.510 3.274 1.00 88.56 98 ARG A N 1
ATOM 761 C CA . ARG A 1 98 ? -10.218 -8.472 4.087 1.00 88.56 98 ARG A CA 1
ATOM 762 C C . ARG A 1 98 ? -9.882 -8.017 5.505 1.00 88.56 98 ARG A C 1
ATOM 764 O O . ARG A 1 98 ? -8.767 -8.217 5.981 1.00 88.56 98 ARG A O 1
ATOM 771 N N . ASP A 1 99 ? -10.878 -7.477 6.207 1.00 77.12 99 ASP A N 1
ATOM 772 C CA . ASP A 1 99 ? -10.724 -6.927 7.566 1.00 77.12 99 ASP A CA 1
ATOM 773 C C . ASP A 1 99 ? -9.993 -7.875 8.544 1.00 77.12 99 ASP A C 1
ATOM 775 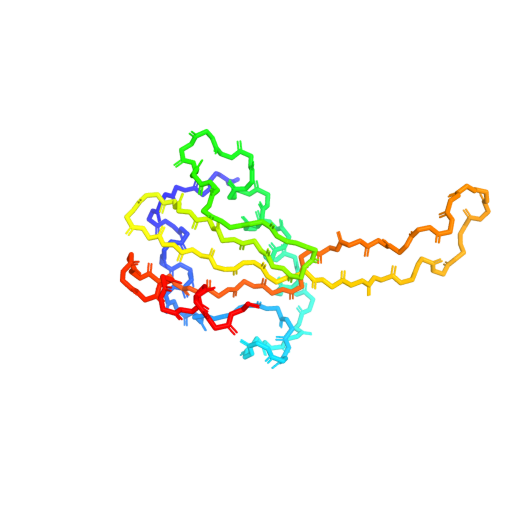O O . ASP A 1 99 ? -9.171 -7.434 9.338 1.00 77.12 99 ASP A O 1
ATOM 779 N N . GLY A 1 100 ? -10.233 -9.188 8.472 1.00 81.56 100 GLY A N 1
ATOM 780 C CA . GLY A 1 100 ? -9.541 -10.148 9.343 1.00 81.56 100 GLY A CA 1
ATOM 781 C C . GLY A 1 100 ? -8.065 -10.374 8.991 1.00 81.56 100 GLY A C 1
ATOM 782 O O . GLY A 1 100 ? -7.263 -10.636 9.880 1.00 81.56 100 GLY A O 1
ATOM 783 N N . GLU A 1 101 ? -7.700 -10.258 7.714 1.00 90.06 101 GLU A N 1
ATOM 784 C CA . GLU A 1 101 ? -6.345 -10.537 7.219 1.00 90.06 101 GLU A CA 1
ATOM 785 C C . GLU A 1 101 ? -5.393 -9.391 7.570 1.00 90.06 101 GLU A C 1
ATOM 787 O O . GLU A 1 101 ? -4.288 -9.623 8.063 1.00 90.06 101 GLU A O 1
ATOM 792 N N . ILE A 1 102 ? -5.847 -8.142 7.395 1.00 89.44 102 ILE A N 1
ATOM 793 C CA . ILE A 1 102 ? -5.040 -6.962 7.725 1.00 89.44 102 ILE A CA 1
ATOM 794 C C . ILE A 1 102 ? -4.724 -6.922 9.228 1.00 89.44 102 ILE A C 1
ATOM 796 O O . ILE A 1 102 ? -3.588 -6.657 9.609 1.00 89.44 102 ILE A O 1
ATOM 800 N N . GLU A 1 103 ? -5.675 -7.268 10.101 1.00 87.81 103 GLU A N 1
ATOM 801 C CA . GLU A 1 103 ? -5.444 -7.301 11.550 1.00 87.81 103 GLU A CA 1
ATOM 802 C C . GLU A 1 103 ? -4.374 -8.322 11.968 1.00 87.81 103 GLU A C 1
ATOM 804 O O . GLU A 1 103 ? -3.625 -8.082 12.918 1.00 87.81 103 GLU A O 1
ATOM 809 N N . GLU A 1 104 ? -4.304 -9.475 11.298 1.00 88.25 104 GLU A N 1
ATOM 810 C CA . GLU A 1 104 ? -3.281 -10.490 11.570 1.00 88.25 104 GLU A CA 1
ATOM 811 C C . GLU A 1 104 ? -1.891 -10.043 11.122 1.00 88.25 104 GLU A C 1
ATOM 813 O O . GLU A 1 104 ? -0.915 -10.317 11.826 1.00 88.25 104 GLU A O 1
ATOM 818 N N . ILE A 1 105 ? -1.802 -9.329 9.997 1.00 86.94 105 ILE A N 1
ATOM 819 C CA . ILE A 1 105 ? -0.556 -8.725 9.511 1.00 86.94 105 ILE A CA 1
ATOM 820 C C . ILE A 1 105 ? -0.093 -7.644 10.492 1.00 86.94 105 ILE A C 1
ATOM 822 O O . ILE A 1 105 ? 1.047 -7.667 10.948 1.00 86.94 105 ILE A O 1
ATOM 826 N N . LEU A 1 106 ? -0.995 -6.744 10.892 1.00 85.75 106 LEU A N 1
ATOM 827 C CA . LEU A 1 106 ? -0.686 -5.633 11.795 1.00 85.75 106 LEU A CA 1
ATOM 828 C C . LEU A 1 106 ? -0.194 -6.082 13.176 1.00 85.75 106 LEU A C 1
ATOM 830 O O . LEU A 1 106 ? 0.589 -5.377 13.799 1.00 85.75 106 LEU A O 1
ATOM 834 N N . LYS A 1 107 ? -0.611 -7.257 13.666 1.00 85.94 107 LYS A N 1
ATOM 835 C CA . LYS A 1 107 ? -0.117 -7.828 14.936 1.00 85.94 107 LYS A CA 1
ATOM 836 C C . LYS A 1 107 ? 1.330 -8.324 14.871 1.00 85.94 107 LYS A C 1
ATOM 838 O O . LYS A 1 107 ? 1.910 -8.600 15.920 1.00 85.94 107 LYS A O 1
ATOM 843 N N . GLN A 1 108 ? 1.870 -8.520 13.672 1.00 81.25 108 GLN A N 1
ATOM 844 C CA . GLN A 1 108 ? 3.215 -9.053 13.447 1.00 81.25 108 GLN A CA 1
ATOM 845 C C . GLN A 1 108 ? 4.251 -7.957 13.155 1.00 81.25 108 GLN A C 1
ATOM 847 O O . GLN A 1 108 ? 5.440 -8.272 13.086 1.00 81.25 108 GLN A O 1
ATOM 852 N N . LEU A 1 109 ? 3.802 -6.705 13.000 1.00 78.31 109 LEU A N 1
ATOM 853 C CA . LEU A 1 109 ? 4.614 -5.509 12.759 1.00 78.31 109 LEU A CA 1
ATOM 854 C C . LEU A 1 109 ? 4.889 -4.753 14.063 1.00 78.31 109 LEU A C 1
ATOM 856 O O . LEU A 1 109 ? 6.061 -4.368 14.270 1.00 78.31 109 LEU A O 1
#

Sequence (109 aa):
MSFDDANLFDLMDSCQSLGDTRFGGSGTRDEDILVGYIYGVLSESASTELLYDTKLAKAYKYGEYSYMVWMGEFELEESGEQDDEPLVLPVAVEGPFRDGEIEEILKQL

Foldseek 3Di:
DQDAPVNVQVVCVVQQKFFDVVGPHPNDPVSQVVLQVVCCNQVVDPQKDWPDDDLAWTWIDHDQFIKIWGWDWAQPDDDDDDDRGTDIGTGMMGDRHGPVRVVVVVVVD

pLDDT: mean 86.95, std 12.54, range [45.72, 97.56]

Secondary structure (DSSP, 8-state):
-PPPHHHHHHHHHHHSEEE-GGGT----HHHHHHHHHHHHHHHH-TTEEEEEE-SSEEEEEETTEEEEEEEEEE-----SSS--PPEEEEEEEEEEEPHHHHHHHHTT-

Radius of gyration: 14.39 Å; chains: 1; bounding box: 37×35×29 Å